Protein AF-A0A849TFE3-F1 (afdb_monomer_lite)

Structure (mmCIF, N/CA/C/O backbone):
data_AF-A0A849TFE3-F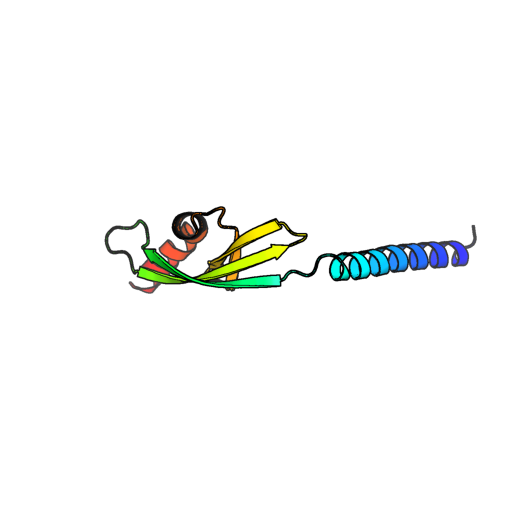1
#
_entry.id   AF-A0A849TFE3-F1
#
loop_
_atom_site.group_PDB
_atom_site.id
_atom_site.type_symbol
_atom_site.label_atom_id
_atom_site.label_alt_id
_atom_site.label_comp_id
_atom_site.label_asym_id
_atom_site.label_entity_id
_atom_site.label_seq_id
_atom_site.pdbx_PDB_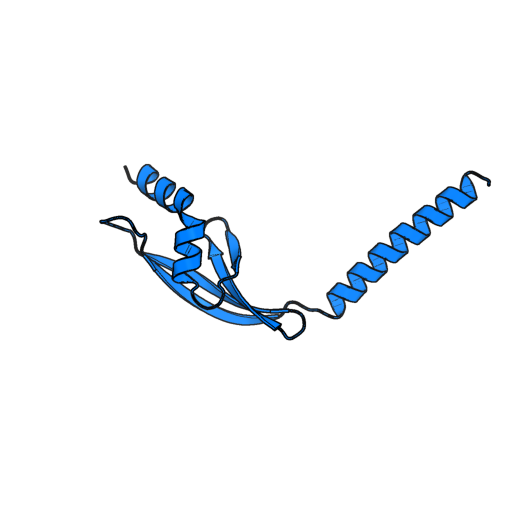ins_code
_atom_site.Cartn_x
_atom_site.Cartn_y
_atom_site.Cartn_z
_atom_site.occupancy
_atom_site.B_iso_or_equiv
_atom_site.auth_seq_id
_atom_site.auth_comp_id
_atom_site.auth_asym_id
_atom_site.auth_atom_id
_atom_site.pdbx_PDB_model_num
ATOM 1 N N . MET A 1 1 ? 43.694 8.584 -18.079 1.00 55.59 1 MET A N 1
ATOM 2 C CA . MET A 1 1 ? 42.335 9.103 -18.368 1.00 55.59 1 MET A CA 1
ATOM 3 C C . MET A 1 1 ? 42.221 10.502 -17.790 1.00 55.59 1 MET A C 1
ATOM 5 O O . MET A 1 1 ? 42.552 10.687 -16.630 1.00 55.59 1 MET A O 1
ATOM 9 N N . SER A 1 2 ? 41.832 11.487 -18.601 1.00 67.50 2 SER A N 1
ATOM 10 C CA . SER A 1 2 ? 41.650 12.877 -18.156 1.00 67.50 2 SER A CA 1
ATOM 11 C C . SER A 1 2 ? 40.419 12.986 -17.246 1.00 67.50 2 SER A C 1
ATOM 13 O O . SER A 1 2 ? 39.423 12.294 -17.474 1.00 67.50 2 SER A O 1
ATOM 15 N N . GLY A 1 3 ? 40.440 13.870 -16.245 1.00 73.88 3 GLY A N 1
ATOM 16 C CA . GLY A 1 3 ? 39.291 14.093 -15.353 1.00 73.88 3 GLY A CA 1
ATOM 17 C C . GLY A 1 3 ? 37.991 14.431 -16.102 1.00 73.88 3 GLY A C 1
ATOM 18 O O . GLY A 1 3 ? 36.909 14.041 -15.673 1.00 73.88 3 GLY A O 1
ATOM 19 N N . ARG A 1 4 ? 38.086 15.043 -17.294 1.00 77.50 4 ARG A N 1
ATOM 20 C CA . ARG A 1 4 ? 36.924 15.335 -18.154 1.00 77.50 4 ARG A CA 1
ATOM 21 C C . ARG A 1 4 ? 36.258 14.068 -18.695 1.00 77.50 4 ARG A C 1
ATOM 23 O O . ARG A 1 4 ? 35.039 13.971 -18.658 1.00 77.50 4 ARG A O 1
ATOM 30 N N . THR A 1 5 ? 37.031 13.077 -19.144 1.00 80.94 5 THR A N 1
ATOM 31 C CA . THR A 1 5 ? 36.475 11.799 -19.638 1.00 80.94 5 THR A CA 1
ATOM 32 C C . THR A 1 5 ? 35.755 11.008 -18.547 1.00 80.94 5 THR A C 1
ATOM 34 O O . THR A 1 5 ? 34.755 10.353 -18.825 1.00 80.94 5 THR A O 1
ATOM 37 N N . MET A 1 6 ? 36.217 11.106 -17.299 1.00 78.94 6 MET A N 1
ATOM 38 C CA . MET A 1 6 ? 35.591 10.423 -16.166 1.00 78.94 6 MET A CA 1
ATOM 39 C C . MET A 1 6 ? 34.262 11.083 -15.765 1.00 78.94 6 MET A C 1
ATOM 41 O O . MET A 1 6 ? 33.285 10.385 -15.503 1.00 78.94 6 MET A O 1
ATOM 45 N N . ALA A 1 7 ? 34.197 12.420 -15.807 1.00 81.94 7 ALA A N 1
ATOM 46 C CA . ALA A 1 7 ? 32.963 13.168 -15.566 1.00 81.94 7 ALA A CA 1
ATOM 47 C C . ALA A 1 7 ? 31.880 12.869 -16.618 1.00 81.94 7 ALA A C 1
ATOM 49 O O . ALA A 1 7 ? 30.724 12.650 -16.260 1.00 81.94 7 ALA A O 1
ATOM 50 N N . PHE A 1 8 ? 32.254 12.791 -17.902 1.00 89.50 8 PHE A N 1
ATOM 51 C CA . PHE A 1 8 ? 31.315 12.420 -18.965 1.00 89.50 8 PHE A CA 1
ATOM 52 C C . PHE A 1 8 ? 30.762 11.006 -18.776 1.00 89.50 8 PHE A C 1
ATOM 54 O O . PHE A 1 8 ? 29.549 10.839 -18.832 1.00 89.50 8 PHE A O 1
ATOM 61 N N . LEU A 1 9 ? 31.619 10.021 -18.475 1.00 88.81 9 LEU A N 1
ATOM 62 C CA . LEU A 1 9 ? 31.200 8.635 -18.232 1.00 88.81 9 LEU A CA 1
ATOM 63 C C . LEU A 1 9 ? 30.162 8.531 -17.110 1.00 88.81 9 LEU A C 1
ATOM 65 O O . LEU A 1 9 ? 29.112 7.918 -17.309 1.00 88.81 9 LEU A O 1
ATOM 69 N N . MET A 1 10 ? 30.424 9.176 -15.970 1.00 87.50 10 MET A N 1
ATOM 70 C CA . MET A 1 10 ? 29.495 9.196 -14.837 1.00 87.50 10 MET A CA 1
ATOM 71 C C . MET A 1 10 ? 28.158 9.839 -15.209 1.00 87.50 10 MET A C 1
ATOM 73 O O . MET A 1 10 ? 27.108 9.275 -14.910 1.00 87.50 10 MET A O 1
ATOM 77 N N . ALA A 1 11 ? 28.183 10.974 -15.914 1.00 89.06 11 ALA A N 1
ATOM 78 C CA . ALA A 1 11 ? 26.964 11.645 -16.352 1.00 89.06 11 ALA A CA 1
ATOM 79 C C . ALA A 1 11 ? 26.117 10.748 -17.270 1.00 89.06 11 ALA A C 1
ATOM 81 O O . ALA A 1 11 ? 24.916 10.612 -17.043 1.00 89.06 11 ALA A O 1
ATOM 82 N N . THR A 1 12 ? 26.723 10.074 -18.255 1.00 91.44 12 THR A N 1
ATOM 83 C CA . THR A 1 12 ? 26.001 9.117 -19.116 1.00 91.44 12 THR A CA 1
ATOM 84 C C . THR A 1 12 ? 25.406 7.952 -18.339 1.00 91.44 12 THR A C 1
ATOM 86 O O . THR A 1 12 ? 24.292 7.536 -18.640 1.00 91.44 12 THR A O 1
ATOM 89 N N . LEU A 1 13 ? 26.116 7.434 -17.335 1.00 92.62 13 LEU A N 1
ATOM 90 C CA . LEU A 1 13 ? 25.642 6.308 -16.532 1.00 92.62 13 LEU A CA 1
ATOM 91 C C . LEU A 1 13 ? 24.419 6.718 -15.698 1.00 92.62 13 LEU A C 1
ATOM 93 O O . LEU A 1 13 ? 23.401 6.029 -15.712 1.00 92.62 13 LEU A O 1
ATOM 97 N N . VAL A 1 14 ? 24.474 7.895 -15.066 1.00 91.56 14 VAL A N 1
ATOM 98 C CA . VAL A 1 14 ? 23.344 8.472 -14.320 1.00 91.56 14 VAL A CA 1
ATOM 99 C C . VAL A 1 14 ? 22.141 8.712 -15.235 1.00 91.56 14 VAL A C 1
ATOM 101 O O . VAL A 1 14 ? 21.033 8.279 -14.918 1.00 91.56 14 VAL A O 1
ATOM 104 N N . PHE A 1 15 ? 22.345 9.343 -16.395 1.00 93.62 15 PHE A N 1
ATOM 105 C CA . PHE A 1 15 ? 21.267 9.560 -17.365 1.00 93.62 15 PHE A CA 1
ATOM 106 C C . PHE A 1 15 ? 20.679 8.247 -17.889 1.00 93.62 15 PHE A C 1
ATOM 108 O O . PHE A 1 15 ? 19.464 8.155 -18.052 1.00 93.62 15 PHE A O 1
ATOM 115 N N . GLY A 1 16 ? 21.509 7.224 -18.107 1.00 93.12 16 GLY A N 1
ATOM 116 C CA . GLY A 1 16 ? 21.063 5.898 -18.529 1.00 93.12 16 GLY A CA 1
ATOM 117 C C . GLY A 1 16 ? 20.135 5.241 -17.507 1.00 93.12 16 GLY A C 1
ATOM 118 O O . GLY A 1 16 ? 19.058 4.773 -17.873 1.00 93.12 16 GLY A O 1
ATOM 119 N N . VAL A 1 17 ? 20.501 5.269 -16.221 1.00 91.44 17 VAL A N 1
ATOM 120 C CA . VAL A 1 17 ? 19.665 4.717 -15.140 1.00 91.44 17 VAL A CA 1
ATOM 121 C C . VAL A 1 17 ? 18.345 5.481 -15.013 1.00 91.44 17 VAL A C 1
ATOM 123 O O . VAL A 1 17 ? 17.289 4.860 -14.892 1.00 91.44 17 VAL A O 1
ATOM 126 N N . LEU A 1 18 ? 18.374 6.815 -15.096 1.00 91.44 18 LEU A N 1
ATOM 127 C CA . LEU A 1 18 ? 17.161 7.639 -15.034 1.00 91.44 18 LEU A CA 1
ATOM 128 C C . LEU A 1 18 ? 16.225 7.382 -16.221 1.00 91.44 18 LEU A C 1
ATOM 130 O O . LEU A 1 18 ? 15.024 7.187 -16.028 1.00 91.44 18 LEU A O 1
ATOM 134 N N . ALA A 1 19 ? 16.766 7.343 -17.441 1.00 92.38 19 ALA A N 1
ATOM 135 C CA . ALA A 1 19 ? 15.994 7.051 -18.644 1.00 92.38 19 ALA A CA 1
ATOM 136 C C . ALA A 1 19 ? 15.360 5.654 -18.576 1.00 92.38 19 ALA A C 1
ATOM 138 O O . ALA A 1 19 ? 14.185 5.494 -18.910 1.00 92.38 19 ALA A O 1
ATOM 139 N N . PHE A 1 20 ? 16.108 4.663 -18.081 1.00 90.62 20 PHE A N 1
ATOM 140 C CA . PHE A 1 20 ? 15.599 3.312 -17.870 1.00 90.62 20 PHE A CA 1
ATOM 141 C C . PHE A 1 20 ? 14.478 3.276 -16.824 1.00 90.62 20 PHE A C 1
ATOM 143 O O . PHE A 1 20 ? 13.429 2.690 -17.080 1.00 90.62 20 PHE A O 1
ATOM 150 N N . GLY A 1 21 ? 14.647 3.953 -15.684 1.00 83.38 21 GLY A N 1
ATOM 151 C CA . GLY A 1 21 ? 13.623 4.030 -14.639 1.00 83.38 21 GLY A CA 1
ATOM 152 C C . GLY A 1 21 ? 12.315 4.660 -15.131 1.00 83.38 21 GLY A C 1
ATOM 153 O O . GLY A 1 21 ? 11.238 4.112 -14.893 1.00 83.38 21 GLY A O 1
ATOM 154 N N . LEU A 1 22 ? 12.401 5.764 -15.882 1.00 87.81 22 LEU A N 1
ATOM 155 C CA . LEU A 1 22 ? 11.233 6.427 -16.477 1.00 87.81 22 LEU A CA 1
ATOM 156 C C . LEU A 1 22 ? 10.543 5.554 -17.532 1.00 87.81 22 LEU A C 1
ATOM 158 O O . LEU A 1 22 ? 9.314 5.472 -17.572 1.00 87.81 22 LEU A O 1
ATOM 162 N N . TRP A 1 23 ? 11.320 4.881 -18.383 1.00 89.56 23 TRP A N 1
ATOM 163 C CA . TRP A 1 23 ? 10.784 3.958 -19.381 1.00 89.56 23 TRP A CA 1
ATOM 164 C C . TRP A 1 23 ? 10.083 2.759 -18.732 1.00 89.56 23 TRP A C 1
ATOM 166 O O . TRP A 1 23 ? 8.974 2.406 -19.133 1.00 89.56 23 TRP A O 1
ATOM 176 N N . TYR A 1 24 ? 10.680 2.193 -17.683 1.00 82.81 24 TYR A N 1
ATOM 177 C CA . TYR A 1 24 ? 10.112 1.082 -16.926 1.00 82.81 24 TYR A CA 1
ATOM 178 C C . TYR A 1 24 ? 8.791 1.470 -16.243 1.00 82.81 24 TYR A C 1
ATOM 180 O O . TYR A 1 24 ? 7.795 0.758 -16.366 1.00 82.81 24 TYR A O 1
ATOM 188 N N . GLN A 1 25 ? 8.730 2.644 -15.602 1.00 77.62 25 GLN A N 1
ATOM 189 C CA . GLN A 1 25 ? 7.483 3.164 -15.023 1.00 77.62 25 GLN A CA 1
ATOM 190 C C . GLN A 1 25 ? 6.383 3.355 -16.074 1.00 77.62 25 GLN A C 1
ATOM 192 O O . GLN A 1 25 ? 5.216 3.074 -15.804 1.00 77.62 25 GLN A O 1
ATOM 197 N N . LYS A 1 26 ? 6.746 3.799 -17.284 1.00 82.19 26 LYS A N 1
ATOM 198 C CA . LYS A 1 26 ? 5.792 3.962 -18.387 1.00 82.19 26 LYS A CA 1
ATOM 199 C C . LYS A 1 26 ? 5.208 2.625 -18.855 1.00 82.19 26 LYS A C 1
ATOM 201 O O . LYS A 1 26 ? 4.046 2.591 -19.254 1.00 82.19 26 LYS A O 1
ATOM 206 N N . GLN A 1 27 ? 5.988 1.545 -18.827 1.00 79.69 27 GLN A N 1
ATOM 207 C CA . GLN A 1 27 ? 5.523 0.216 -19.240 1.00 79.69 27 GLN A CA 1
ATOM 208 C C . GLN A 1 27 ? 4.685 -0.501 -18.183 1.00 79.69 27 GLN A C 1
ATOM 210 O O . GLN A 1 27 ? 3.803 -1.278 -18.542 1.00 79.69 27 GLN A O 1
ATOM 215 N N . HIS A 1 28 ? 4.905 -0.207 -16.902 1.00 75.25 28 HIS A N 1
ATOM 216 C CA . HIS A 1 28 ? 4.181 -0.830 -15.795 1.00 75.25 28 HIS A CA 1
ATOM 217 C C . HIS A 1 28 ? 3.346 0.202 -15.017 1.00 75.25 28 HIS A C 1
ATOM 219 O O . HIS A 1 28 ? 3.619 0.449 -13.838 1.00 75.25 28 HIS A O 1
ATOM 225 N N . PRO A 1 29 ? 2.327 0.828 -15.644 1.00 74.69 29 PRO A N 1
ATOM 226 C CA . PRO A 1 29 ? 1.484 1.790 -14.954 1.00 74.69 29 PRO A CA 1
ATOM 227 C C . PRO A 1 29 ? 0.689 1.079 -13.858 1.00 74.69 29 PRO A C 1
ATOM 229 O O . PRO A 1 29 ? -0.035 0.121 -14.125 1.00 74.69 29 PRO A O 1
ATOM 232 N N . ARG A 1 30 ? 0.795 1.575 -12.625 1.00 80.94 30 ARG A N 1
ATOM 233 C CA . ARG A 1 30 ? -0.078 1.157 -11.526 1.00 80.94 30 ARG A CA 1
ATOM 234 C C . ARG A 1 30 ? -1.483 1.671 -11.820 1.00 80.94 30 ARG A C 1
ATOM 236 O O . ARG A 1 30 ? -1.707 2.880 -11.825 1.00 80.94 30 ARG A O 1
ATOM 243 N N . ARG A 1 31 ? -2.418 0.766 -12.094 1.00 83.75 31 ARG A N 1
ATOM 244 C CA . ARG A 1 31 ? -3.818 1.112 -12.371 1.00 83.75 31 ARG A CA 1
ATOM 245 C C . ARG A 1 31 ? -4.679 0.720 -11.189 1.00 83.75 31 ARG A C 1
ATOM 247 O O . ARG A 1 31 ? -4.589 -0.410 -10.736 1.00 83.75 31 ARG A O 1
ATOM 254 N N . ILE A 1 32 ? -5.511 1.633 -10.703 1.00 87.94 32 ILE A N 1
ATOM 255 C CA . ILE A 1 32 ? -6.544 1.294 -9.722 1.00 87.94 32 ILE A CA 1
ATOM 256 C C . ILE A 1 32 ? -7.699 0.668 -10.508 1.00 87.94 32 ILE A C 1
ATOM 258 O O . ILE A 1 32 ? -8.257 1.306 -11.397 1.00 87.94 32 ILE A O 1
ATOM 262 N N . ILE A 1 33 ? -7.986 -0.603 -10.238 1.00 89.75 33 ILE A N 1
ATOM 263 C CA . ILE A 1 33 ? -9.057 -1.373 -10.879 1.00 89.75 33 ILE A CA 1
ATOM 264 C C . ILE A 1 33 ? -10.378 -1.126 -10.154 1.00 89.75 33 ILE A C 1
ATOM 266 O O . ILE A 1 33 ? -11.414 -0.950 -10.790 1.00 89.75 33 ILE A O 1
ATOM 270 N N . SER A 1 34 ? -10.338 -1.150 -8.822 1.00 89.69 34 SER A N 1
ATOM 271 C CA . SER A 1 34 ? -11.514 -1.036 -7.968 1.00 89.69 34 SER A CA 1
ATOM 272 C C . SER A 1 34 ? -11.164 -0.264 -6.697 1.00 89.69 34 SER A C 1
ATOM 274 O O . SER A 1 34 ? -10.020 -0.286 -6.236 1.00 89.69 34 SER A O 1
ATOM 276 N N . GLU A 1 35 ? -12.158 0.408 -6.128 1.00 92.06 35 GLU A N 1
ATOM 277 C CA . GLU A 1 35 ? -12.092 0.987 -4.792 1.00 92.06 35 GLU A CA 1
ATOM 278 C C . GLU A 1 35 ? -13.255 0.436 -3.973 1.00 92.06 35 GLU A C 1
ATOM 280 O O . GLU A 1 35 ? -14.354 0.208 -4.484 1.00 92.06 35 GLU A O 1
ATOM 285 N N . GLY A 1 36 ? -13.008 0.209 -2.693 1.00 89.62 36 GLY A N 1
ATOM 286 C CA . GLY A 1 36 ? -13.967 -0.367 -1.773 1.00 89.62 36 GLY A CA 1
ATOM 287 C C . GLY A 1 36 ? -13.764 0.156 -0.364 1.00 89.62 36 GLY A C 1
ATOM 288 O O . GLY A 1 36 ? -12.926 1.018 -0.087 1.00 89.62 36 GLY A O 1
ATOM 289 N N . GLN A 1 37 ? -14.578 -0.360 0.544 1.00 89.81 37 GLN A N 1
ATOM 290 C CA . GLN A 1 37 ? -14.457 -0.079 1.961 1.00 89.81 37 GLN A CA 1
ATOM 291 C C . GLN A 1 37 ? -14.715 -1.362 2.732 1.00 89.81 37 GLN A C 1
ATOM 293 O O . GLN A 1 37 ? -15.637 -2.114 2.415 1.00 89.81 37 GLN A O 1
ATOM 29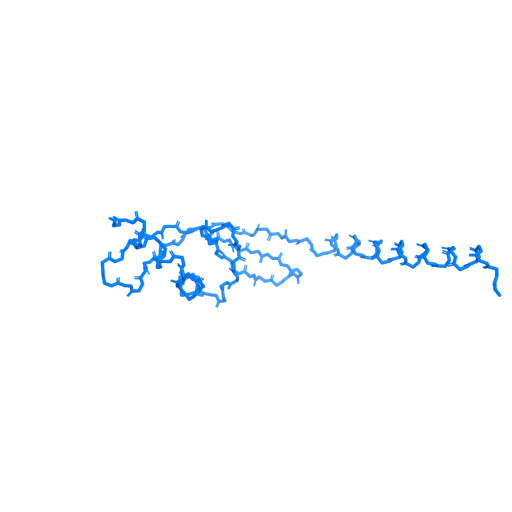8 N N . ILE A 1 38 ? -13.914 -1.596 3.763 1.00 86.69 38 ILE A N 1
ATOM 299 C CA . ILE A 1 38 ? -14.089 -2.721 4.673 1.00 86.69 38 ILE A CA 1
ATOM 300 C C . ILE A 1 38 ? -14.293 -2.198 6.082 1.00 86.69 38 ILE A C 1
ATOM 302 O O . ILE A 1 38 ? -13.701 -1.199 6.492 1.00 86.69 38 ILE A O 1
ATOM 306 N N . ARG A 1 39 ? -15.119 -2.900 6.850 1.00 85.06 39 ARG A N 1
ATOM 307 C CA . ARG A 1 39 ? -15.302 -2.611 8.266 1.00 85.06 39 ARG A CA 1
ATOM 308 C C . ARG A 1 39 ? -14.394 -3.527 9.072 1.00 85.06 39 ARG A C 1
ATOM 310 O O . ARG A 1 39 ? -14.585 -4.740 9.079 1.00 85.06 39 ARG A O 1
ATOM 317 N N . VAL A 1 40 ? -13.420 -2.942 9.756 1.00 81.75 40 VAL A N 1
ATOM 318 C CA . VAL A 1 40 ? -12.482 -3.660 10.617 1.00 81.75 40 VAL A CA 1
ATOM 319 C C . VAL A 1 40 ? -12.844 -3.393 12.068 1.00 81.75 40 VAL A C 1
ATOM 321 O O . VAL A 1 40 ? -12.921 -2.252 12.520 1.00 81.75 40 VAL A O 1
ATOM 324 N N . THR A 1 41 ? -13.095 -4.467 12.801 1.00 76.62 41 THR A N 1
ATOM 325 C CA . THR A 1 41 ? -13.235 -4.451 14.257 1.00 76.62 41 THR A CA 1
ATOM 326 C C . THR A 1 41 ? -11.893 -4.786 14.894 1.00 76.62 41 THR A C 1
ATOM 328 O O . THR A 1 41 ? -11.252 -5.760 14.486 1.00 76.62 41 THR A O 1
ATOM 331 N N . SER A 1 42 ? -11.465 -3.989 15.878 1.00 68.81 42 SER A N 1
ATOM 332 C CA . SER A 1 42 ? -10.309 -4.338 16.716 1.00 68.81 42 SER A CA 1
ATOM 333 C C . SER A 1 42 ? -10.543 -5.683 17.424 1.00 68.81 42 SER A C 1
ATOM 335 O O . SER A 1 42 ? -11.680 -6.104 17.651 1.00 68.81 42 SER A O 1
ATOM 337 N N . LYS A 1 43 ? -9.444 -6.379 17.733 1.00 65.00 43 LYS A N 1
ATOM 338 C CA . LYS A 1 43 ? -9.441 -7.679 18.418 1.00 65.00 43 LYS A CA 1
ATOM 339 C C . LYS A 1 43 ? -9.743 -7.554 19.924 1.00 65.00 43 LYS A C 1
ATOM 341 O O . LYS A 1 43 ? -10.023 -8.563 20.566 1.00 65.00 43 LYS A O 1
ATOM 346 N N . SER A 1 44 ? -9.699 -6.344 20.485 1.00 58.78 44 SER A N 1
ATOM 347 C CA . SER A 1 44 ? -9.943 -6.079 21.907 1.00 58.78 44 SER A CA 1
ATOM 348 C C . SER A 1 44 ? -11.433 -6.136 22.272 1.00 58.78 44 SER A C 1
ATOM 350 O O . SER A 1 44 ? -12.303 -5.692 21.519 1.00 58.78 44 SER A O 1
ATOM 352 N N . ALA A 1 45 ? -11.752 -6.637 23.469 1.00 45.78 45 ALA A N 1
ATOM 353 C CA . ALA A 1 45 ? -13.116 -6.625 23.996 1.00 45.78 45 ALA A CA 1
ATOM 354 C C . ALA A 1 45 ? -13.579 -5.172 24.245 1.00 45.78 45 ALA A C 1
ATOM 356 O O . ALA A 1 45 ? -12.998 -4.467 25.064 1.00 45.78 45 ALA A O 1
ATOM 357 N N . GLY A 1 46 ? -14.605 -4.715 23.513 1.00 54.56 46 GLY A N 1
ATOM 358 C CA . GLY A 1 46 ? -15.079 -3.315 23.516 1.00 54.56 46 GLY A CA 1
ATOM 359 C C . GLY A 1 46 ? -14.644 -2.476 22.301 1.00 54.56 46 GLY A C 1
ATOM 360 O O . GLY A 1 46 ? -14.749 -1.247 22.328 1.00 54.56 46 GLY A O 1
ATOM 361 N N . ALA A 1 47 ? -14.139 -3.134 21.254 1.00 59.84 47 ALA A N 1
ATOM 362 C CA . ALA A 1 47 ? -13.534 -2.523 20.077 1.00 59.84 47 ALA A CA 1
ATOM 363 C C . ALA A 1 47 ? -14.458 -1.635 19.227 1.00 59.84 47 ALA A C 1
ATOM 365 O O . ALA A 1 47 ? -15.552 -2.021 18.810 1.00 59.84 47 ALA A O 1
ATOM 366 N N . THR A 1 48 ? -13.922 -0.471 18.862 1.00 65.56 48 THR A N 1
ATOM 367 C CA . THR A 1 48 ? -14.459 0.438 17.849 1.00 65.56 48 THR A CA 1
ATOM 368 C C . THR A 1 48 ? -14.379 -0.223 16.472 1.00 65.56 48 THR A C 1
ATOM 370 O O . THR A 1 48 ? -13.319 -0.697 16.060 1.00 65.56 48 THR A O 1
ATOM 373 N N . ALA A 1 49 ? -15.495 -0.257 15.744 1.00 73.31 49 ALA A N 1
ATOM 374 C CA . ALA A 1 49 ? -15.481 -0.655 14.343 1.00 73.31 49 ALA A CA 1
ATOM 375 C C . ALA A 1 49 ? -15.075 0.552 13.490 1.00 73.31 49 ALA A C 1
ATOM 377 O O . ALA A 1 49 ? -15.732 1.590 13.555 1.00 73.31 49 ALA A O 1
ATOM 378 N N . MET A 1 50 ? -14.019 0.411 12.693 1.00 77.56 50 MET A N 1
ATOM 379 C CA . MET A 1 50 ? -13.548 1.450 11.781 1.00 77.56 50 MET A CA 1
ATOM 380 C C . MET A 1 50 ? -13.762 1.009 10.339 1.00 77.56 50 MET A C 1
ATOM 382 O O . MET A 1 50 ? -13.544 -0.151 9.994 1.00 77.56 50 MET A O 1
ATOM 386 N N . THR A 1 51 ? -14.193 1.940 9.498 1.00 86.00 51 THR A N 1
ATOM 387 C CA . THR A 1 51 ? -14.266 1.717 8.057 1.00 86.00 51 THR A CA 1
ATOM 388 C C . THR A 1 51 ? -12.946 2.152 7.435 1.00 86.00 51 THR A C 1
ATOM 390 O O . THR A 1 51 ? -12.581 3.321 7.535 1.00 86.00 51 THR A O 1
ATOM 393 N N . LEU A 1 52 ? -12.228 1.216 6.820 1.00 87.44 52 LEU A N 1
ATOM 394 C CA . LEU A 1 52 ? -10.988 1.470 6.090 1.00 87.44 52 LEU A CA 1
ATOM 395 C C . LEU A 1 52 ? -11.261 1.394 4.592 1.00 87.44 52 LEU A C 1
ATOM 397 O O . LEU A 1 52 ? -12.080 0.584 4.150 1.00 87.44 52 LEU A O 1
ATOM 401 N N . LYS A 1 53 ? -10.577 2.226 3.806 1.00 89.75 53 LYS A N 1
ATOM 402 C CA . LYS A 1 53 ? -10.663 2.137 2.348 1.00 89.75 53 LYS A CA 1
ATOM 403 C C . LYS A 1 53 ? -9.849 0.954 1.861 1.00 89.75 53 LYS A C 1
ATOM 405 O O . LYS A 1 53 ? -8.771 0.675 2.379 1.00 89.75 53 LYS A O 1
ATOM 410 N N . THR A 1 54 ? -10.351 0.290 0.839 1.00 92.00 54 THR A N 1
ATOM 411 C CA . THR A 1 54 ? -9.616 -0.723 0.095 1.00 92.00 54 THR A CA 1
ATOM 412 C C . THR A 1 54 ? -9.514 -0.315 -1.357 1.00 92.00 54 THR A C 1
ATOM 414 O O . THR A 1 54 ? -10.331 0.454 -1.863 1.00 92.00 54 THR A O 1
ATOM 417 N N . ARG A 1 55 ? -8.493 -0.819 -2.037 1.00 91.81 55 ARG A N 1
ATOM 418 C CA . ARG A 1 55 ? -8.374 -0.684 -3.482 1.00 91.81 55 ARG A CA 1
ATOM 419 C C . ARG A 1 55 ? -7.762 -1.932 -4.074 1.00 91.81 55 ARG A C 1
ATOM 421 O O . ARG A 1 55 ? -6.861 -2.514 -3.478 1.00 91.81 55 ARG A O 1
ATOM 428 N N . ASP A 1 56 ? -8.200 -2.281 -5.269 1.00 90.94 56 ASP A N 1
ATOM 429 C CA . ASP A 1 56 ? -7.500 -3.246 -6.100 1.00 90.94 56 ASP A CA 1
ATOM 430 C C . ASP A 1 56 ? -6.638 -2.486 -7.095 1.00 90.94 56 ASP A C 1
ATOM 432 O O . ASP A 1 56 ? -7.123 -1.618 -7.823 1.00 90.94 56 ASP A O 1
ATOM 436 N N . ILE A 1 57 ? -5.354 -2.811 -7.137 1.00 90.69 57 ILE A N 1
ATOM 437 C CA . ILE A 1 57 ? -4.412 -2.275 -8.108 1.00 90.69 57 ILE A CA 1
ATOM 438 C C . ILE A 1 57 ? -3.941 -3.373 -9.052 1.00 90.69 57 ILE A C 1
ATOM 440 O O . ILE A 1 57 ? -3.739 -4.520 -8.662 1.00 90.69 57 ILE A O 1
ATOM 444 N N . GLU A 1 58 ? -3.713 -2.999 -10.300 1.00 87.81 58 GLU A N 1
ATOM 445 C CA . GLU A 1 58 ? -2.983 -3.796 -11.268 1.00 87.81 58 GLU A CA 1
ATOM 446 C C . GLU A 1 58 ? -1.583 -3.216 -11.422 1.00 87.81 58 GLU A C 1
ATOM 448 O O . GLU A 1 58 ? -1.416 -2.027 -11.714 1.00 87.81 58 GLU A O 1
ATOM 453 N N . VAL A 1 59 ? -0.573 -4.059 -11.232 1.00 85.69 59 VAL A N 1
ATOM 454 C CA . VAL A 1 59 ? 0.824 -3.730 -11.502 1.00 85.69 59 VAL A CA 1
ATOM 455 C C . VAL A 1 59 ? 1.382 -4.840 -12.372 1.00 85.69 59 VAL A C 1
ATOM 457 O O . VAL A 1 59 ? 1.408 -5.997 -11.965 1.00 85.69 59 VAL A O 1
ATOM 460 N N . ASN A 1 60 ? 1.817 -4.494 -13.584 1.00 84.44 60 ASN A N 1
ATOM 461 C CA . ASN A 1 60 ? 2.389 -5.456 -14.529 1.00 84.44 60 ASN A CA 1
ATOM 462 C C . ASN A 1 60 ? 1.471 -6.671 -14.820 1.00 84.44 60 ASN A C 1
ATOM 464 O O . ASN A 1 60 ? 1.930 -7.808 -14.882 1.00 84.44 60 ASN A O 1
ATOM 468 N N . GLY A 1 61 ? 0.158 -6.442 -14.932 1.00 82.31 61 GLY A N 1
ATOM 469 C CA . GLY A 1 61 ? -0.833 -7.502 -15.171 1.00 82.31 61 GLY A CA 1
ATOM 470 C C . GLY A 1 61 ? -1.138 -8.394 -13.960 1.00 82.31 61 GLY A C 1
ATOM 471 O O . GLY A 1 61 ? -2.013 -9.253 -14.048 1.00 82.31 61 GLY A O 1
ATOM 472 N N . ALA A 1 62 ? -0.466 -8.188 -12.824 1.00 85.56 62 ALA A N 1
ATOM 473 C CA . ALA A 1 62 ? -0.800 -8.829 -11.561 1.00 85.56 62 ALA A CA 1
ATOM 474 C C . ALA A 1 62 ? -1.736 -7.931 -10.743 1.00 85.56 62 ALA A C 1
ATOM 476 O O . ALA A 1 62 ? -1.525 -6.720 -10.641 1.00 85.56 62 ALA A O 1
ATOM 477 N N . ARG A 1 63 ? -2.775 -8.535 -10.160 1.00 88.19 63 ARG A N 1
ATOM 478 C CA . ARG A 1 63 ? -3.739 -7.848 -9.296 1.00 88.19 63 ARG A CA 1
ATOM 479 C C . ARG A 1 63 ? -3.322 -7.968 -7.838 1.00 88.19 63 ARG A C 1
ATOM 481 O O . ARG A 1 63 ? -2.992 -9.058 -7.379 1.00 88.19 63 ARG A O 1
ATOM 488 N N . TYR A 1 64 ? -3.393 -6.858 -7.120 1.00 88.50 64 TYR A N 1
ATOM 489 C CA . TYR A 1 64 ? -3.121 -6.773 -5.692 1.00 88.50 64 TYR A CA 1
ATOM 490 C C . TYR A 1 64 ? -4.253 -6.013 -5.021 1.00 88.50 64 TYR A C 1
ATOM 492 O O . TYR A 1 64 ? -4.656 -4.962 -5.511 1.00 88.50 64 TYR A O 1
ATOM 500 N N . SER A 1 65 ? -4.724 -6.510 -3.886 1.00 90.94 65 SER A N 1
ATOM 501 C CA . SER A 1 65 ? -5.644 -5.768 -3.030 1.00 90.94 65 SER A CA 1
ATOM 502 C C . SER A 1 65 ? -4.845 -5.061 -1.946 1.00 90.94 65 SER A C 1
ATOM 504 O O . SER A 1 65 ? -3.905 -5.623 -1.381 1.00 90.94 65 SER A O 1
ATOM 506 N N . GLU A 1 66 ? -5.196 -3.817 -1.662 1.00 90.56 66 GLU A N 1
ATOM 507 C CA . GLU A 1 66 ? -4.576 -3.010 -0.622 1.00 90.56 66 GLU A CA 1
ATOM 508 C C . GLU A 1 66 ? -5.637 -2.395 0.285 1.00 90.56 66 GLU A C 1
ATOM 510 O O . GLU A 1 66 ? -6.744 -2.079 -0.151 1.00 90.56 66 GLU A O 1
ATOM 515 N N . VAL A 1 67 ? -5.276 -2.180 1.547 1.00 90.50 67 VAL A N 1
ATOM 516 C CA . VAL A 1 67 ? -6.087 -1.458 2.529 1.00 90.50 67 VAL A CA 1
ATOM 517 C C . VAL A 1 67 ? -5.338 -0.223 3.014 1.00 90.50 67 VAL A C 1
ATOM 519 O O . VAL A 1 67 ? -4.133 -0.268 3.272 1.00 90.50 67 VAL A O 1
ATOM 522 N N . GLU A 1 68 ? -6.055 0.893 3.098 1.00 88.31 68 GLU A N 1
ATOM 523 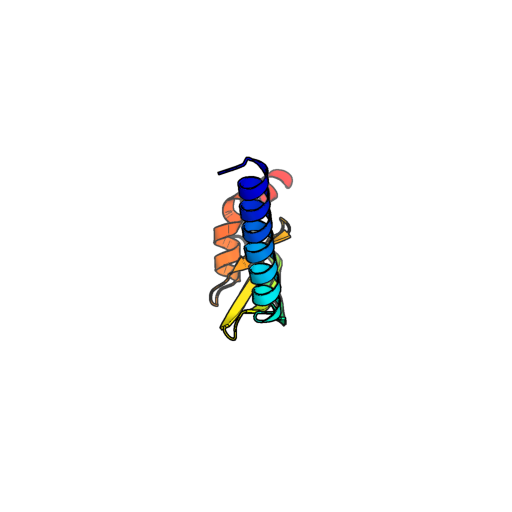C CA . GLU A 1 68 ? -5.558 2.150 3.642 1.00 88.31 68 GLU A CA 1
ATOM 524 C C . GLU A 1 68 ? -5.590 2.082 5.167 1.00 88.31 68 GLU A C 1
ATOM 526 O O . GLU A 1 68 ? -6.649 1.992 5.792 1.00 88.31 68 GLU A O 1
ATOM 531 N N . MET A 1 69 ? -4.408 2.131 5.766 1.00 85.88 69 MET A N 1
ATOM 532 C CA . MET A 1 69 ? -4.246 2.265 7.200 1.00 85.88 69 MET A CA 1
ATOM 533 C C . MET A 1 69 ? -4.504 3.719 7.615 1.00 85.88 69 MET A C 1
ATOM 535 O O . MET A 1 69 ? -4.231 4.642 6.847 1.00 85.88 69 MET A O 1
ATOM 539 N N . PRO A 1 70 ? -4.952 3.978 8.853 1.00 77.69 70 PRO A N 1
ATOM 540 C CA . PRO A 1 70 ? -5.265 5.340 9.304 1.00 77.69 70 PRO A CA 1
ATOM 541 C C . PRO A 1 70 ? -4.079 6.316 9.332 1.00 77.69 70 PRO A C 1
ATOM 543 O O . PRO A 1 70 ? -4.276 7.522 9.428 1.00 77.69 70 PRO A O 1
ATOM 546 N N . ASN A 1 71 ? -2.846 5.816 9.223 1.00 78.69 71 ASN A N 1
ATOM 547 C CA . ASN A 1 71 ? -1.646 6.633 9.029 1.00 78.69 71 ASN A CA 1
ATOM 548 C C . ASN A 1 71 ? -1.433 7.077 7.561 1.00 78.69 71 ASN A C 1
ATOM 550 O O . ASN A 1 71 ? -0.399 7.665 7.255 1.00 78.69 71 ASN A O 1
ATOM 554 N N . GLY A 1 72 ? -2.361 6.760 6.649 1.00 81.06 72 GLY A N 1
ATOM 555 C CA . GLY A 1 72 ? -2.282 7.050 5.212 1.00 81.06 72 GLY A CA 1
ATOM 556 C C . GLY A 1 72 ? -1.432 6.061 4.406 1.00 81.06 72 GLY A C 1
ATOM 557 O O . GLY A 1 72 ? -1.225 6.252 3.207 1.00 81.06 72 GLY A O 1
ATOM 558 N N . THR A 1 73 ? -0.918 5.003 5.040 1.00 85.81 73 THR A N 1
ATOM 559 C CA . THR A 1 73 ? -0.123 3.970 4.360 1.00 85.81 73 THR A CA 1
ATOM 560 C C . THR A 1 73 ? -1.037 2.915 3.753 1.00 85.81 73 THR A C 1
ATOM 562 O O . THR A 1 73 ? -2.000 2.486 4.377 1.00 85.81 73 THR A O 1
ATOM 565 N N . TRP A 1 74 ? -0.709 2.453 2.549 1.00 87.19 74 TRP A N 1
ATOM 566 C CA . TRP A 1 74 ? -1.413 1.349 1.903 1.00 87.19 74 TRP A CA 1
ATOM 567 C C . TRP A 1 74 ? -0.632 0.059 2.102 1.00 87.19 74 TRP A C 1
ATOM 569 O O . TRP A 1 74 ? 0.547 -0.001 1.751 1.00 87.19 74 TRP A O 1
ATOM 579 N N . ILE A 1 75 ? -1.285 -0.959 2.655 1.00 87.31 75 ILE A N 1
ATOM 580 C CA . ILE A 1 75 ? -0.684 -2.278 2.864 1.00 87.31 75 ILE A CA 1
ATOM 581 C C . ILE A 1 75 ? -1.376 -3.309 1.980 1.00 87.31 75 ILE A C 1
ATOM 583 O O . ILE A 1 75 ? -2.593 -3.271 1.810 1.00 87.31 75 ILE A O 1
ATOM 587 N N . GLY A 1 76 ? -0.597 -4.229 1.416 1.00 86.62 76 GLY A N 1
ATOM 588 C CA . GLY A 1 76 ? -1.127 -5.325 0.615 1.00 86.62 76 GLY A CA 1
ATOM 589 C C . GLY A 1 76 ? -1.873 -6.328 1.487 1.00 86.62 76 GLY A C 1
ATOM 590 O O . GLY A 1 76 ? -1.329 -6.839 2.463 1.00 86.62 76 GLY A O 1
ATOM 591 N N . CYS A 1 77 ? -3.104 -6.637 1.109 1.00 80.69 77 CYS A N 1
ATOM 592 C CA . CYS A 1 77 ? -3.906 -7.679 1.710 1.00 80.69 77 CYS A CA 1
ATOM 593 C C . CYS A 1 77 ? -4.127 -8.780 0.678 1.00 80.69 77 CYS A C 1
ATOM 595 O O . CYS A 1 77 ? -4.835 -8.594 -0.303 1.00 80.69 77 CYS A O 1
ATOM 597 N N . GLN A 1 78 ? -3.492 -9.935 0.866 1.00 79.88 78 GLN A N 1
ATOM 598 C CA . GLN A 1 78 ? -3.581 -11.079 -0.050 1.00 79.88 78 GLN A CA 1
ATOM 599 C C . GLN A 1 78 ? -4.943 -11.801 0.066 1.00 79.88 78 GLN A C 1
ATOM 601 O O . GLN A 1 78 ? -5.003 -12.994 0.338 1.00 79.88 78 GLN A O 1
ATOM 606 N N . GLY A 1 79 ? -6.049 -11.067 -0.078 1.00 72.19 79 GLY A N 1
ATOM 607 C CA . GLY A 1 79 ? -7.422 -11.576 -0.004 1.00 72.19 79 GLY A CA 1
ATOM 608 C C . GLY A 1 79 ? -8.155 -11.289 1.310 1.00 72.19 79 GLY A C 1
ATOM 609 O O . GLY A 1 79 ? -9.368 -11.106 1.277 1.00 72.19 79 GLY A O 1
ATOM 610 N N . ASP A 1 80 ? -7.458 -11.163 2.447 1.00 82.25 80 ASP A N 1
ATOM 611 C CA . ASP A 1 80 ? -8.081 -10.800 3.733 1.00 82.25 80 ASP A CA 1
ATOM 612 C C . ASP A 1 80 ? -7.558 -9.462 4.274 1.00 82.25 80 ASP A C 1
ATOM 614 O O . ASP A 1 80 ? -6.649 -9.374 5.104 1.00 82.25 80 ASP A O 1
ATOM 618 N N . CYS A 1 81 ? -8.161 -8.385 3.774 1.00 81.88 81 CYS A N 1
ATOM 619 C CA . CYS A 1 81 ? -7.812 -7.021 4.154 1.00 81.88 81 CYS A CA 1
ATOM 620 C C . CYS A 1 81 ? -8.196 -6.667 5.590 1.00 81.88 81 CYS A C 1
ATOM 622 O O . CYS A 1 81 ? -7.548 -5.815 6.198 1.00 81.88 81 CYS A O 1
ATOM 624 N N . ALA A 1 82 ? -9.204 -7.330 6.160 1.00 80.44 82 ALA A N 1
ATOM 625 C CA . ALA A 1 82 ? -9.596 -7.085 7.540 1.00 80.44 82 ALA A CA 1
ATOM 626 C C . ALA A 1 82 ? -8.558 -7.662 8.506 1.00 80.44 82 ALA A C 1
ATOM 628 O O . ALA A 1 82 ? -8.197 -7.006 9.481 1.00 80.44 82 ALA A O 1
ATOM 629 N N . THR A 1 83 ? -8.054 -8.864 8.227 1.00 80.75 83 THR A N 1
ATOM 630 C CA . THR A 1 83 ? -7.007 -9.492 9.042 1.00 80.75 83 THR A CA 1
ATOM 631 C C . THR A 1 83 ? -5.673 -8.764 8.895 1.00 80.75 83 THR A C 1
ATOM 633 O O . THR A 1 83 ? -5.087 -8.394 9.910 1.00 80.75 83 THR A O 1
ATOM 636 N N . ALA A 1 84 ? -5.257 -8.423 7.670 1.00 80.69 84 ALA A N 1
ATOM 637 C CA . ALA A 1 84 ? -4.029 -7.655 7.440 1.00 80.69 84 ALA A CA 1
ATOM 638 C C . ALA A 1 84 ? -4.039 -6.290 8.158 1.00 80.69 84 ALA A C 1
ATOM 640 O O . ALA A 1 84 ? -3.056 -5.907 8.791 1.00 80.69 84 ALA A O 1
ATOM 641 N N . ALA A 1 85 ? -5.168 -5.572 8.126 1.00 80.62 85 ALA A N 1
ATOM 642 C CA . ALA A 1 85 ? -5.318 -4.300 8.835 1.00 80.62 85 ALA A CA 1
ATOM 643 C C . ALA A 1 85 ? -5.309 -4.451 10.367 1.00 80.62 85 ALA A C 1
ATOM 645 O O . ALA A 1 85 ? -4.875 -3.541 11.076 1.00 80.62 85 ALA A O 1
ATOM 646 N N . ARG A 1 86 ? -5.786 -5.583 10.901 1.00 77.50 86 ARG A N 1
ATOM 647 C CA . ARG A 1 86 ? -5.683 -5.881 12.338 1.00 77.50 86 ARG A CA 1
ATOM 648 C C . ARG A 1 86 ? -4.233 -6.127 12.736 1.00 77.50 86 ARG A C 1
ATOM 650 O O . ARG A 1 86 ? -3.769 -5.484 13.667 1.00 77.50 86 ARG A O 1
ATOM 657 N N . GLU A 1 87 ? -3.525 -6.985 12.005 1.00 75.94 87 GLU A N 1
ATOM 658 C CA . GLU A 1 87 ? -2.131 -7.349 12.299 1.00 75.94 87 GLU A CA 1
ATOM 659 C C . GLU A 1 87 ? -1.174 -6.158 12.171 1.00 75.94 87 GLU A C 1
ATOM 661 O O . GLU A 1 87 ? -0.355 -5.921 13.055 1.00 75.94 87 GLU A O 1
ATOM 666 N N . ALA A 1 88 ? -1.316 -5.352 11.116 1.00 72.62 88 ALA A N 1
ATOM 667 C CA . ALA A 1 88 ? -0.514 -4.141 10.934 1.00 72.62 88 ALA A CA 1
ATOM 668 C C . ALA A 1 88 ? -0.900 -3.010 11.906 1.00 72.62 88 ALA A C 1
ATOM 670 O O . ALA A 1 88 ? -0.151 -2.050 12.086 1.00 72.62 88 ALA A O 1
ATOM 671 N N . GLY A 1 89 ? -2.093 -3.092 12.500 1.00 66.38 89 GLY A N 1
ATOM 672 C CA . GLY A 1 89 ? -2.693 -2.035 13.302 1.00 66.38 89 GLY A CA 1
ATOM 673 C C . GLY A 1 89 ? -2.478 -2.160 14.805 1.00 66.38 89 GLY A C 1
ATOM 674 O O . GLY A 1 89 ? -2.958 -1.289 15.518 1.00 66.38 89 GLY A O 1
ATOM 675 N N . ASP A 1 90 ? -1.810 -3.191 15.327 1.00 68.31 90 ASP A N 1
ATOM 676 C CA . ASP A 1 90 ? -1.763 -3.453 16.778 1.00 68.31 90 ASP A CA 1
ATOM 677 C C . ASP A 1 90 ? -1.265 -2.255 17.614 1.00 68.31 90 ASP A C 1
ATOM 679 O O . ASP A 1 90 ? -1.830 -1.952 18.667 1.00 68.31 90 ASP A O 1
ATOM 683 N N . GLU A 1 91 ? -0.252 -1.513 17.153 1.00 65.56 91 GLU A N 1
ATOM 684 C CA . GLU A 1 91 ? 0.176 -0.270 17.819 1.00 65.56 91 GLU A CA 1
ATOM 685 C C . GLU A 1 91 ? -0.826 0.877 17.654 1.00 65.56 91 GLU A C 1
ATOM 687 O O . GLU A 1 91 ? -1.041 1.659 18.585 1.00 65.56 91 GLU A O 1
ATOM 692 N N . PHE A 1 92 ? -1.459 0.971 16.487 1.00 66.69 92 PHE A N 1
ATOM 693 C CA . PHE A 1 92 ? -2.465 1.984 16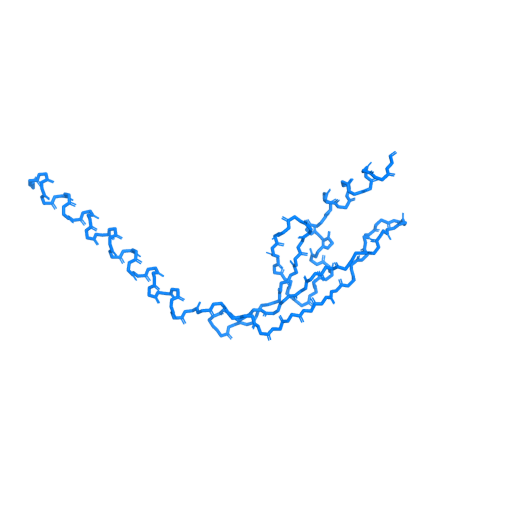.190 1.00 66.69 92 PHE A CA 1
ATOM 694 C C . PHE A 1 92 ? -3.726 1.795 17.047 1.00 66.69 92 PHE A C 1
ATOM 696 O O . PHE A 1 92 ? -4.199 2.749 17.664 1.00 66.69 92 PHE A O 1
ATOM 703 N N . TRP A 1 93 ? -4.223 0.563 17.168 1.00 67.31 93 TRP A N 1
ATOM 704 C CA . TRP A 1 93 ? -5.367 0.223 18.013 1.00 67.31 93 TRP A CA 1
ATOM 705 C C . TRP A 1 93 ? -5.072 0.513 19.487 1.00 67.31 93 TRP A C 1
ATOM 707 O O . TRP A 1 93 ? -5.888 1.143 20.157 1.00 67.31 93 TRP A O 1
ATOM 717 N N . LYS A 1 94 ? -3.863 0.185 19.964 1.00 68.56 94 LYS A N 1
ATOM 718 C CA . LYS A 1 94 ? -3.398 0.555 21.315 1.00 68.56 94 LYS A CA 1
ATOM 719 C C . LYS A 1 94 ? -3.293 2.068 21.527 1.00 68.56 94 LYS A C 1
ATOM 721 O O . LYS A 1 94 ? -3.377 2.537 22.662 1.00 68.56 94 LYS A O 1
ATOM 726 N N . LYS A 1 95 ? -3.026 2.852 20.479 1.00 67.19 95 LYS A N 1
ATOM 727 C CA . LYS A 1 95 ? -2.990 4.320 20.562 1.00 67.19 95 LYS A CA 1
ATOM 728 C C . LYS A 1 95 ? -4.403 4.905 20.631 1.00 67.19 95 LYS A C 1
ATOM 730 O O . LYS A 1 95 ? -4.662 5.707 21.521 1.00 67.19 95 LYS A O 1
ATOM 735 N N . LEU A 1 96 ? -5.316 4.436 19.780 1.00 65.19 96 LEU A N 1
ATOM 736 C CA . LEU A 1 96 ? -6.732 4.819 19.825 1.00 65.19 96 LEU A CA 1
ATOM 737 C C . LEU A 1 96 ? -7.393 4.491 21.168 1.00 65.19 96 LEU A C 1
ATOM 739 O O . LEU A 1 96 ? -8.183 5.281 21.674 1.00 65.19 96 LEU A O 1
ATOM 743 N N . GLU A 1 97 ? -7.081 3.333 21.753 1.00 66.12 97 GLU A N 1
ATOM 744 C CA . GLU A 1 97 ? -7.594 2.958 23.076 1.00 66.12 97 GLU A CA 1
ATOM 745 C C . GLU A 1 97 ? -7.091 3.898 24.182 1.00 66.12 97 GLU A C 1
ATOM 747 O O . GLU A 1 97 ? -7.847 4.201 25.103 1.00 66.12 97 GLU A O 1
ATOM 752 N N . ARG A 1 98 ? -5.848 4.391 24.073 1.00 67.81 98 ARG A N 1
ATOM 753 C CA . ARG A 1 98 ? -5.244 5.323 25.038 1.00 67.81 98 ARG A CA 1
ATOM 754 C C . ARG A 1 98 ? -5.767 6.749 24.917 1.00 67.81 98 ARG A C 1
ATOM 756 O O . ARG A 1 98 ? -5.986 7.366 25.942 1.00 67.81 98 ARG A O 1
ATOM 763 N N . GLU A 1 99 ? -5.975 7.263 23.706 1.00 63.22 99 GLU A N 1
ATOM 764 C CA . GLU A 1 99 ? -6.505 8.625 23.495 1.00 63.22 99 GLU A CA 1
ATOM 765 C C . GLU A 1 99 ? -7.995 8.761 23.859 1.00 63.22 99 GLU A C 1
ATOM 767 O O . GLU A 1 99 ? -8.507 9.871 23.970 1.00 63.22 99 GLU A O 1
ATOM 772 N N . ARG A 1 100 ? -8.706 7.641 24.039 1.00 58.03 100 ARG A N 1
ATOM 773 C CA . ARG A 1 100 ? -10.116 7.626 24.457 1.00 58.03 100 ARG A CA 1
ATOM 774 C C . ARG A 1 10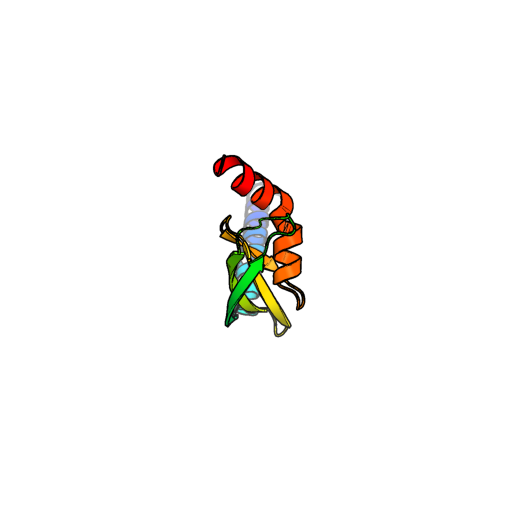0 ? -10.302 7.759 25.977 1.00 58.03 100 ARG A C 1
ATOM 776 O O . ARG A 1 100 ? -11.415 8.060 26.405 1.00 58.03 100 ARG A O 1
ATOM 783 N N . HIS A 1 101 ? -9.270 7.470 26.769 1.00 50.00 101 HIS A N 1
ATOM 784 C CA . HIS A 1 101 ? -9.282 7.559 28.234 1.00 50.00 101 HIS A CA 1
ATOM 785 C C . HIS A 1 101 ? -8.633 8.855 28.713 1.00 50.00 101 HIS A C 1
ATOM 787 O O . HIS A 1 101 ? -9.118 9.372 29.743 1.00 50.00 101 HIS A O 1
#

Sequence (101 aa):
MSGRTMAFLMATLVFGVLAFGLWYQKQHPRRIISEGQIRVTSKSAGATAMTLKTRDIEVNGARYSEVEMPNGTWIGCQGDCATAAREAGDEFWKKLERERH

Radius of gyration: 21.69 Å; chains: 1; bounding box: 58×27×48 Å

Foldseek 3Di:
DDPVVVVVVVVVVVVVVVVVVVVQCVQWPWDWPDKDWDWAFAPDDVTDTDIWIKTWIGTPNDIWIWTQAPVRDIDTDPPDRNVVNNVVCVVVSVVVVVVVD

Secondary structure (DSSP, 8-state):
--HHHHHHHHHHHHHHHHHHHHHHHHHS--EEEEEEEEEEE-SSTTPPEEEEEEEEEEETTEEEEEEE-TTS-EEE-SS-HHHHHHHHTHHHHHHHHHHT-

pLDDT: mean 80.03, std 10.8, range [45.78, 93.62]